Protein AF-A0A543FZP1-F1 (afdb_monomer)

Sequence (71 aa):
MNSMTTLTVKPKNKKELAAIKKILVGFNVDFDTNDDIEKPYNQDFVDKILQSKEEFKQGKFKTIESADLWK

Organism: NCBI:txid55197

Radius of gyration: 21.91 Å; Cα contacts (8 Å, |Δi|>4): 13; chains: 1; bounding box: 46×36×51 Å

Nearest PDB structures (foldseek):
  2h29-assembly1_B  TM=3.540E-01  e=3.787E+00  Staphylococcus aureus

Mean predicted aligned error: 11.94 Å

Secondary structure (DSSP, 8-state):
-----------SSHHHHHHHHHHHHHTT-----HHHHS--S-HHHHHHHHHHHHHHHTT------GGGTT-

pLDDT: mean 84.93, std 13.07, range [40.41, 97.25]

InterPro domains:
  IPR020271 Uncharacterised protein family, MJ1172 [PF10884] (4-71)

Solvent-accessible surface area (backbone atoms only — not comparable to full-atom values): 4783 Å² total; per-residue (Å²): 134,90,79,88,76,90,83,88,84,84,64,92,46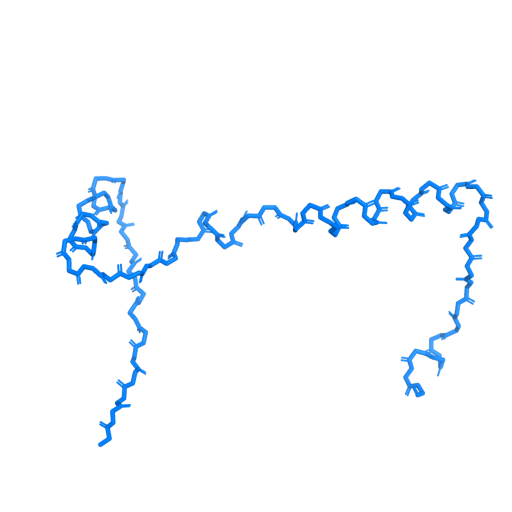,71,68,54,44,54,52,51,52,53,52,36,55,74,69,73,49,89,80,85,49,69,74,69,69,64,51,70,75,56,63,71,59,50,52,51,52,54,50,49,54,51,31,48,76,70,64,65,67,82,91,76,58,79,79,68,74,79,113

Foldseek 3Di:
DPDDDDDDDDDPDPVRVVVVVVVCVVVVHDDDDVVNVPPPDDVVVVVVVVVVVVCVVVVNDDDDDPVVVPD

Structure (mmCIF, N/CA/C/O backbone):
data_AF-A0A543FZP1-F1
#
_entry.id   AF-A0A543FZP1-F1
#
loop_
_atom_site.group_PDB
_atom_site.id
_atom_site.type_symbol
_atom_site.label_atom_id
_atom_site.label_alt_id
_atom_site.label_comp_id
_atom_site.label_asym_id
_atom_site.label_entity_id
_atom_site.label_seq_id
_atom_site.pdbx_PDB_ins_code
_atom_site.Cartn_x
_atom_site.Cartn_y
_atom_site.Cartn_z
_atom_site.occupancy
_atom_site.B_iso_or_equiv
_atom_site.auth_seq_id
_atom_site.auth_comp_id
_atom_site.auth_asym_id
_atom_site.auth_atom_id
_atom_site.pdbx_PDB_model_num
ATOM 1 N N . MET A 1 1 ? 21.798 -26.099 -1.125 1.00 40.41 1 MET A N 1
ATOM 2 C CA . MET A 1 1 ? 21.167 -24.891 -0.554 1.00 40.41 1 MET A CA 1
ATOM 3 C C . MET A 1 1 ? 20.571 -24.117 -1.716 1.00 40.41 1 MET A C 1
ATOM 5 O O . MET A 1 1 ? 21.337 -23.632 -2.536 1.00 40.41 1 MET A O 1
ATOM 9 N N . ASN A 1 2 ? 19.245 -24.068 -1.844 1.00 50.00 2 ASN A N 1
ATOM 10 C CA . ASN A 1 2 ? 18.595 -23.228 -2.853 1.00 50.00 2 ASN A CA 1
ATOM 11 C C . ASN A 1 2 ? 18.323 -21.868 -2.204 1.00 50.00 2 ASN A C 1
ATOM 13 O O . ASN A 1 2 ? 17.334 -21.707 -1.495 1.00 50.00 2 ASN A O 1
ATOM 17 N N . SER A 1 3 ? 19.246 -20.925 -2.368 1.00 54.62 3 SER A N 1
ATOM 18 C CA . SER A 1 3 ? 19.143 -19.597 -1.760 1.00 54.62 3 SER A CA 1
ATOM 19 C C . SER A 1 3 ? 18.362 -18.662 -2.685 1.00 54.62 3 SER A C 1
ATOM 21 O O . SER A 1 3 ? 18.921 -18.125 -3.640 1.00 54.62 3 SER A O 1
ATOM 23 N N . MET A 1 4 ? 17.071 -18.466 -2.411 1.00 78.31 4 MET A N 1
ATOM 24 C CA . MET A 1 4 ? 16.280 -17.413 -3.057 1.00 78.31 4 MET A CA 1
ATOM 25 C C . MET A 1 4 ? 16.800 -16.051 -2.587 1.00 78.31 4 MET A C 1
ATOM 27 O O . MET A 1 4 ? 16.821 -15.775 -1.390 1.00 78.31 4 MET A O 1
ATOM 31 N N . THR A 1 5 ? 17.259 -15.221 -3.523 1.00 78.50 5 THR A N 1
ATOM 32 C CA . THR A 1 5 ? 17.830 -13.894 -3.247 1.00 78.50 5 THR A CA 1
ATOM 33 C C . THR A 1 5 ? 17.040 -12.841 -4.013 1.00 78.50 5 THR A C 1
ATOM 35 O O . THR A 1 5 ? 16.768 -13.019 -5.198 1.00 78.50 5 THR A O 1
ATOM 38 N N . THR A 1 6 ? 16.689 -11.738 -3.353 1.00 83.25 6 THR A N 1
ATOM 39 C CA . THR A 1 6 ? 15.975 -10.616 -3.977 1.00 83.25 6 THR A CA 1
ATOM 40 C C . THR A 1 6 ? 16.952 -9.664 -4.665 1.00 83.25 6 THR A C 1
ATOM 42 O O . THR A 1 6 ? 17.955 -9.263 -4.076 1.00 83.25 6 THR A O 1
ATOM 45 N N . LEU A 1 7 ? 16.636 -9.257 -5.898 1.00 83.44 7 LEU A N 1
ATOM 46 C CA . LEU A 1 7 ? 17.374 -8.242 -6.651 1.00 83.44 7 LEU A CA 1
ATOM 47 C C . LEU A 1 7 ? 16.561 -6.941 -6.719 1.00 83.44 7 LEU A C 1
ATOM 49 O O . LEU A 1 7 ? 15.501 -6.902 -7.336 1.00 83.44 7 LEU A O 1
ATOM 53 N N . THR A 1 8 ? 17.074 -5.853 -6.139 1.00 85.88 8 THR A N 1
ATOM 54 C CA . THR A 1 8 ? 16.469 -4.514 -6.263 1.00 85.88 8 THR A CA 1
ATOM 55 C C . THR A 1 8 ? 17.190 -3.701 -7.334 1.00 85.88 8 THR A C 1
ATOM 57 O O . THR A 1 8 ? 18.385 -3.432 -7.214 1.00 85.88 8 THR A O 1
ATOM 60 N N . VAL A 1 9 ? 16.464 -3.252 -8.361 1.00 85.75 9 VAL A N 1
ATOM 61 C CA . VAL A 1 9 ? 17.022 -2.449 -9.462 1.00 85.75 9 VAL A CA 1
ATOM 62 C C . VAL A 1 9 ? 16.541 -1.000 -9.362 1.00 85.75 9 VAL A C 1
ATOM 64 O O . VAL A 1 9 ? 15.348 -0.748 -9.227 1.00 85.75 9 VAL A O 1
ATOM 67 N N . LYS A 1 10 ? 17.468 -0.034 -9.437 1.00 87.94 10 LYS A N 1
ATOM 68 C CA . LYS A 1 10 ? 17.18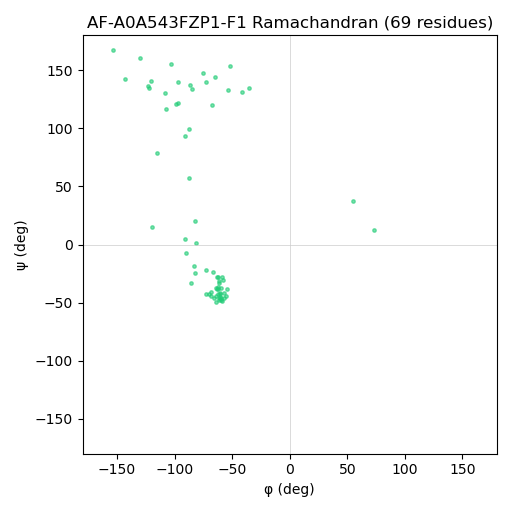8 1.414 -9.344 1.00 87.94 10 LYS A CA 1
ATOM 69 C C . LYS A 1 10 ? 17.530 2.128 -10.666 1.00 87.94 10 LYS A C 1
ATOM 71 O O . LYS A 1 10 ? 18.609 2.716 -10.765 1.00 87.94 10 LYS A O 1
ATOM 76 N N . PRO A 1 11 ? 16.673 2.044 -11.702 1.00 88.31 11 PRO A N 1
ATOM 77 C CA . PRO A 1 11 ? 16.919 2.710 -12.981 1.00 88.31 11 PRO A CA 1
ATOM 78 C C . PRO A 1 11 ? 16.920 4.235 -12.826 1.00 88.31 11 PRO A C 1
ATOM 80 O O . PRO A 1 11 ? 16.136 4.790 -12.057 1.00 88.31 11 PRO A O 1
ATOM 83 N N . LYS A 1 12 ? 17.779 4.927 -13.580 1.00 89.69 12 LYS A N 1
ATOM 84 C CA . LYS A 1 12 ? 17.951 6.389 -13.493 1.00 89.69 12 LYS A CA 1
ATOM 85 C C . LYS A 1 12 ? 16.919 7.161 -14.313 1.00 89.69 12 LYS A C 1
ATOM 87 O O . LYS A 1 12 ? 16.746 8.360 -14.118 1.00 89.69 12 LYS A O 1
ATOM 92 N N . ASN A 1 13 ? 16.270 6.503 -15.273 1.00 89.69 13 ASN A N 1
ATOM 93 C CA . ASN A 1 13 ? 15.292 7.115 -16.168 1.00 89.69 13 ASN A CA 1
ATOM 94 C C . ASN A 1 13 ? 14.265 6.091 -16.690 1.00 89.69 13 ASN A C 1
ATOM 96 O O . ASN A 1 13 ? 14.448 4.876 -16.595 1.00 89.69 13 ASN A O 1
ATOM 100 N N . LYS A 1 14 ? 13.180 6.595 -17.295 1.00 87.81 14 LYS A N 1
ATOM 101 C CA . LYS A 1 14 ? 12.074 5.771 -17.820 1.00 87.81 14 LYS A CA 1
ATOM 102 C C . LYS A 1 14 ? 12.508 4.803 -18.928 1.00 87.81 14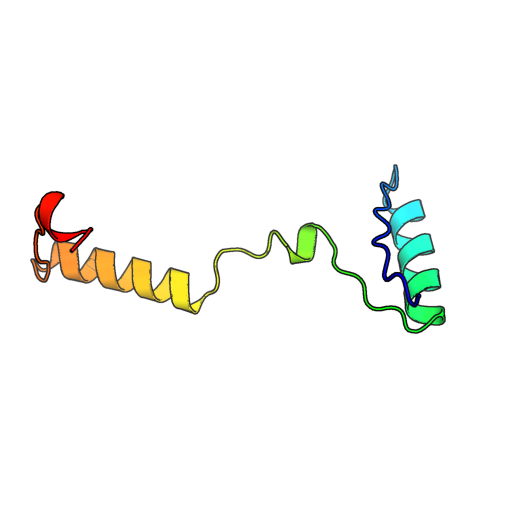 LYS A C 1
ATOM 104 O O . LYS A 1 14 ? 11.934 3.724 -19.050 1.00 87.81 14 LYS A O 1
ATOM 109 N N . LYS A 1 15 ? 13.516 5.169 -19.729 1.00 92.00 15 LYS A N 1
ATOM 110 C CA . LYS A 1 15 ? 14.023 4.334 -20.829 1.00 92.00 15 LYS A CA 1
ATOM 111 C C . LYS A 1 15 ? 14.759 3.104 -20.296 1.00 92.00 15 LYS A C 1
ATOM 113 O O . LYS A 1 15 ? 14.523 2.004 -20.788 1.00 92.00 15 LYS A O 1
ATOM 118 N N . GLU A 1 16 ? 15.588 3.279 -19.268 1.00 92.19 16 GLU A N 1
ATOM 119 C CA . GLU A 1 16 ? 16.255 2.181 -18.560 1.00 92.19 16 GLU A CA 1
ATOM 120 C C . GLU A 1 16 ? 15.237 1.237 -17.914 1.00 92.19 16 GLU A C 1
ATOM 122 O O . GLU A 1 16 ? 15.305 0.031 -18.139 1.00 92.19 16 GLU A O 1
ATOM 127 N N . LEU A 1 17 ? 14.245 1.778 -17.195 1.00 91.50 17 LEU A N 1
ATOM 128 C CA . LEU A 1 17 ? 13.183 0.970 -16.587 1.00 91.50 17 LEU A CA 1
ATOM 129 C C . LEU A 1 17 ? 12.437 0.132 -17.637 1.00 91.50 17 LEU A C 1
ATOM 131 O O . LEU A 1 17 ? 12.237 -1.064 -17.443 1.00 91.50 17 LEU A O 1
ATOM 135 N N . ALA A 1 18 ? 12.055 0.734 -18.767 1.00 91.06 18 ALA A N 1
ATOM 136 C CA . ALA A 1 18 ? 11.347 0.033 -19.837 1.00 91.06 18 ALA A CA 1
ATOM 137 C C . ALA A 1 18 ? 12.187 -1.085 -20.476 1.00 91.06 18 ALA A C 1
ATOM 139 O O . ALA A 1 18 ? 11.649 -2.140 -20.812 1.00 91.06 18 ALA A O 1
ATOM 140 N N . ALA A 1 19 ? 13.497 -0.874 -20.635 1.00 94.31 19 ALA A N 1
ATOM 141 C CA . ALA A 1 19 ? 14.402 -1.902 -21.138 1.00 94.31 19 ALA A CA 1
ATOM 142 C C . ALA A 1 19 ? 14.512 -3.080 -20.157 1.00 94.31 19 ALA A C 1
ATOM 144 O O . ALA A 1 19 ? 14.363 -4.228 -20.570 1.00 94.31 19 ALA A O 1
ATOM 145 N N . ILE A 1 20 ? 14.682 -2.800 -18.861 1.00 93.00 20 ILE A N 1
ATOM 146 C CA . ILE A 1 20 ? 14.767 -3.828 -17.813 1.00 93.00 20 ILE A CA 1
ATOM 147 C C . ILE A 1 20 ? 13.468 -4.641 -17.737 1.00 93.00 20 ILE A C 1
ATOM 149 O O . ILE A 1 20 ? 13.526 -5.867 -17.746 1.00 93.00 20 ILE A O 1
ATOM 153 N N . LYS A 1 21 ? 12.294 -3.989 -17.754 1.00 90.38 21 LYS A N 1
ATOM 154 C CA . LYS A 1 21 ? 10.994 -4.686 -17.743 1.00 90.38 21 LYS A CA 1
ATOM 155 C C . LYS A 1 21 ? 10.867 -5.687 -18.896 1.00 90.38 21 LYS A C 1
ATOM 157 O O . LYS A 1 21 ? 10.447 -6.815 -18.676 1.00 90.38 21 LYS A O 1
ATOM 162 N N . LYS A 1 22 ? 11.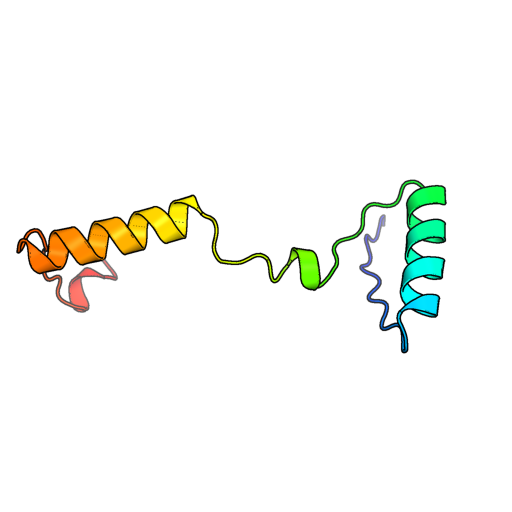271 -5.310 -20.116 1.00 93.50 22 LYS A N 1
ATOM 163 C CA . LYS A 1 22 ? 11.229 -6.214 -21.282 1.00 93.50 22 LYS A CA 1
ATOM 164 C C . LYS A 1 22 ? 12.128 -7.434 -21.112 1.00 93.50 22 LYS A C 1
ATOM 166 O O . LYS A 1 22 ? 11.743 -8.524 -21.520 1.00 93.50 22 LYS A O 1
ATOM 171 N N . ILE A 1 23 ? 13.303 -7.244 -20.516 1.00 94.00 23 ILE A N 1
ATOM 172 C CA . ILE A 1 23 ? 14.232 -8.335 -20.222 1.00 94.00 23 ILE A CA 1
ATOM 173 C C . ILE A 1 23 ? 13.590 -9.301 -19.218 1.00 94.00 23 ILE A C 1
ATOM 175 O O . ILE A 1 23 ? 13.530 -10.494 -19.491 1.00 94.00 23 ILE A O 1
ATOM 179 N N . LEU A 1 24 ? 13.046 -8.791 -18.108 1.00 92.62 24 LEU A N 1
ATOM 180 C CA . LEU A 1 24 ? 12.412 -9.614 -17.069 1.00 92.62 24 LEU A CA 1
ATOM 181 C C . LEU A 1 24 ? 11.209 -10.407 -17.599 1.00 92.62 24 LEU A C 1
ATOM 183 O O . LEU A 1 24 ? 11.134 -11.614 -17.380 1.00 92.62 24 LEU A O 1
ATOM 187 N N . VAL A 1 25 ? 10.332 -9.764 -18.381 1.00 90.38 25 VAL A N 1
ATOM 188 C CA . VAL A 1 25 ? 9.207 -10.445 -19.051 1.00 90.38 25 VAL A CA 1
ATOM 189 C C . VAL A 1 25 ? 9.707 -11.526 -20.010 1.00 90.38 25 VAL A C 1
ATOM 191 O O . VAL A 1 25 ? 9.161 -12.623 -20.030 1.00 90.38 25 VAL A O 1
ATOM 194 N N . GLY A 1 26 ? 10.765 -11.254 -20.782 1.00 94.12 26 GLY A N 1
ATOM 195 C CA . GLY A 1 26 ? 11.356 -12.234 -21.698 1.00 94.12 26 GLY A CA 1
ATOM 196 C C . GLY A 1 26 ? 11.914 -13.476 -20.996 1.00 94.12 26 GLY A C 1
ATOM 197 O O . GLY A 1 26 ? 11.916 -14.556 -21.580 1.00 94.12 26 GLY A O 1
ATOM 198 N N . PHE A 1 27 ? 12.338 -13.339 -19.738 1.00 93.06 27 PHE A N 1
ATOM 199 C CA . PHE A 1 27 ? 12.767 -14.449 -18.885 1.00 93.06 27 PHE A CA 1
ATOM 200 C C . PHE A 1 27 ? 11.636 -15.057 -18.047 1.00 93.06 27 PHE A C 1
ATOM 202 O O . PHE A 1 27 ? 11.898 -15.947 -17.241 1.00 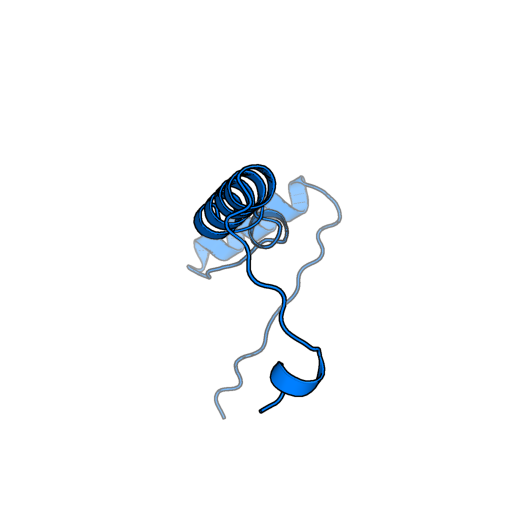93.06 27 PHE A O 1
ATOM 209 N N . ASN A 1 28 ? 10.394 -14.602 -18.240 1.00 89.38 28 ASN A N 1
ATOM 210 C CA . ASN A 1 28 ? 9.226 -15.044 -17.486 1.00 89.38 28 ASN A CA 1
ATOM 211 C C . ASN A 1 28 ? 9.413 -14.884 -15.963 1.00 89.38 28 ASN A C 1
ATOM 213 O O . ASN A 1 28 ? 9.021 -15.748 -15.178 1.00 89.38 28 ASN A O 1
ATOM 217 N N . VAL A 1 29 ? 10.075 -13.789 -15.572 1.00 88.25 29 VAL A N 1
ATOM 218 C CA . VAL A 1 29 ? 10.316 -13.400 -14.181 1.00 88.25 29 VAL A CA 1
ATOM 219 C C . VAL A 1 29 ? 9.260 -12.385 -13.771 1.00 88.25 29 VAL A C 1
ATOM 221 O O . VAL A 1 29 ? 9.172 -11.308 -14.366 1.00 88.25 29 VAL A O 1
ATOM 224 N N . ASP A 1 30 ? 8.507 -12.710 -12.726 1.00 85.12 30 ASP A N 1
ATOM 225 C CA . ASP A 1 30 ? 7.571 -11.783 -12.101 1.00 85.12 30 ASP A CA 1
ATOM 226 C C . ASP A 1 30 ? 8.328 -10.718 -11.296 1.00 85.12 30 ASP A C 1
ATOM 228 O O . ASP A 1 30 ? 9.332 -11.000 -10.634 1.00 85.12 30 ASP A O 1
ATOM 232 N N . PHE A 1 31 ? 7.863 -9.473 -11.373 1.00 85.88 31 PHE A N 1
ATOM 233 C CA . PHE A 1 31 ? 8.446 -8.351 -10.647 1.00 85.88 31 PHE A CA 1
ATOM 234 C C . PHE A 1 31 ? 7.359 -7.392 -10.172 1.00 85.88 31 PHE A C 1
ATOM 236 O O . PHE A 1 31 ? 6.422 -7.084 -10.907 1.00 85.88 31 PHE A O 1
ATOM 243 N N . ASP A 1 32 ? 7.554 -6.857 -8.973 1.00 80.75 32 ASP A N 1
ATOM 244 C CA . ASP A 1 32 ? 6.747 -5.775 -8.425 1.00 80.75 32 ASP A CA 1
ATOM 245 C C . ASP A 1 32 ? 7.452 -4.441 -8.667 1.00 80.75 32 ASP A C 1
ATOM 247 O O . ASP A 1 32 ? 8.678 -4.326 -8.543 1.00 80.75 32 ASP A O 1
ATOM 251 N N . THR A 1 33 ? 6.694 -3.405 -9.015 1.00 77.06 33 THR A N 1
ATOM 252 C CA . THR A 1 33 ? 7.217 -2.037 -9.025 1.00 77.06 33 THR A CA 1
ATOM 253 C C . THR A 1 33 ? 6.732 -1.272 -7.808 1.00 77.06 33 THR A C 1
ATOM 255 O O . THR A 1 33 ? 5.693 -1.591 -7.243 1.00 77.06 33 THR A O 1
ATOM 258 N N . ASN A 1 34 ? 7.463 -0.235 -7.393 1.00 67.12 34 ASN A N 1
ATOM 259 C CA . ASN A 1 34 ? 6.974 0.620 -6.310 1.00 67.12 34 ASN A CA 1
ATOM 260 C C . ASN A 1 34 ? 5.615 1.241 -6.655 1.00 67.12 34 ASN A C 1
ATOM 262 O O . ASN A 1 34 ? 4.811 1.380 -5.753 1.00 67.12 34 ASN A O 1
ATOM 266 N N . ASP A 1 35 ? 5.307 1.499 -7.931 1.00 63.09 35 ASP A N 1
ATOM 267 C CA . ASP A 1 35 ? 3.967 1.934 -8.354 1.00 63.09 35 ASP A CA 1
ATOM 268 C C . ASP A 1 35 ? 2.883 0.863 -8.071 1.00 63.09 35 ASP A C 1
ATOM 270 O O . ASP A 1 35 ? 1.722 1.191 -7.838 1.00 63.09 35 ASP A O 1
ATOM 274 N N . ASP A 1 36 ? 3.251 -0.425 -8.059 1.00 55.53 36 ASP A N 1
ATOM 275 C CA . ASP A 1 36 ? 2.365 -1.540 -7.697 1.00 55.53 36 ASP A CA 1
ATOM 276 C C . ASP A 1 36 ? 2.248 -1.743 -6.176 1.00 55.53 36 ASP A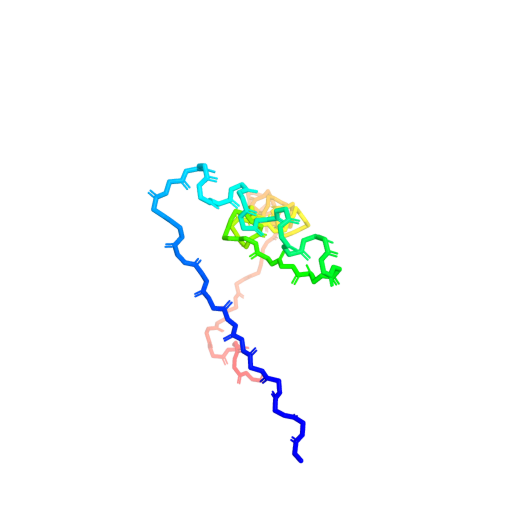 C 1
ATOM 278 O O . ASP A 1 36 ? 1.239 -2.276 -5.708 1.00 55.53 36 ASP A O 1
ATOM 282 N N . ILE A 1 37 ? 3.260 -1.309 -5.417 1.00 55.66 37 ILE A N 1
ATOM 283 C CA . ILE A 1 37 ? 3.318 -1.347 -3.945 1.00 55.66 37 ILE A CA 1
ATOM 284 C C . ILE A 1 37 ? 2.642 -0.100 -3.344 1.00 55.66 37 ILE A C 1
ATOM 286 O O . ILE A 1 37 ? 1.991 -0.187 -2.307 1.00 55.66 37 ILE A O 1
ATOM 290 N N . GLU A 1 38 ? 2.729 1.040 -4.030 1.00 55.31 38 GLU A N 1
ATOM 291 C CA . GLU A 1 38 ? 2.040 2.306 -3.750 1.00 55.31 38 GLU A CA 1
ATOM 292 C C . GLU A 1 38 ? 0.607 2.324 -4.299 1.00 55.31 38 GLU A C 1
ATOM 294 O O . GLU A 1 38 ? 0.005 3.390 -4.468 1.00 55.31 38 GLU A O 1
ATOM 299 N N . LYS A 1 39 ? 0.014 1.152 -4.566 1.00 56.91 39 LYS A N 1
ATOM 300 C CA . LYS A 1 39 ? -1.430 1.092 -4.787 1.00 56.91 39 LYS A CA 1
ATOM 301 C C . LYS A 1 39 ? -2.112 1.759 -3.585 1.00 56.91 39 LYS A C 1
ATOM 303 O O . LYS A 1 39 ? -1.735 1.477 -2.442 1.00 56.91 39 LYS A O 1
ATOM 308 N N . PRO A 1 40 ? -3.091 2.654 -3.817 1.00 67.25 40 PRO A N 1
ATOM 309 C CA . PRO A 1 40 ? -3.866 3.232 -2.729 1.00 67.25 40 PRO A CA 1
ATOM 310 C C . PRO A 1 40 ? -4.410 2.105 -1.850 1.00 67.25 40 PRO A C 1
ATOM 312 O O . PRO A 1 40 ? -4.573 0.977 -2.325 1.00 67.25 40 PRO A O 1
ATOM 315 N N . TYR A 1 41 ? -4.655 2.413 -0.570 1.00 74.38 41 TYR A N 1
ATOM 316 C CA . TYR A 1 41 ? -5.260 1.479 0.380 1.00 74.38 41 TYR A CA 1
ATOM 317 C C . TYR A 1 41 ? -6.298 0.591 -0.314 1.00 74.38 41 TYR A C 1
ATOM 319 O O . TYR A 1 41 ? -7.106 1.107 -1.087 1.00 74.38 41 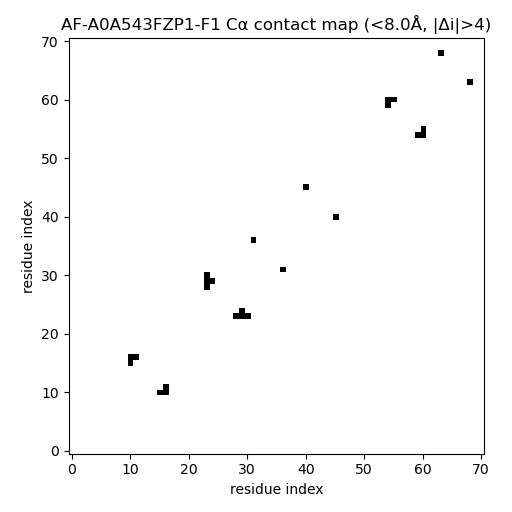TYR A O 1
ATOM 327 N N . ASN A 1 42 ? -6.265 -0.719 -0.035 1.00 81.69 42 ASN A N 1
ATOM 328 C CA . ASN A 1 42 ? -7.233 -1.676 -0.575 1.00 81.69 42 ASN A CA 1
ATOM 329 C C . ASN A 1 42 ? -8.646 -1.061 -0.540 1.00 81.69 42 ASN A C 1
ATOM 331 O O . ASN A 1 42 ? -9.045 -0.517 0.491 1.00 81.69 42 ASN A O 1
ATOM 335 N N . GLN A 1 43 ? -9.379 -1.125 -1.654 1.00 84.44 43 GLN A N 1
ATOM 336 C CA . GLN A 1 43 ? -10.692 -0.492 -1.773 1.00 84.44 43 GLN A CA 1
ATOM 337 C C . GLN A 1 43 ? -11.653 -0.940 -0.662 1.00 84.44 43 GLN A C 1
ATOM 339 O O . GLN A 1 43 ? -12.320 -0.097 -0.072 1.00 84.44 43 GLN A O 1
ATOM 344 N N . ASP A 1 44 ? -11.619 -2.213 -0.265 1.00 87.94 44 ASP A N 1
ATOM 345 C CA . ASP A 1 44 ? -12.424 -2.740 0.843 1.00 87.94 44 ASP A CA 1
ATOM 346 C C . ASP A 1 44 ? -12.071 -2.066 2.179 1.00 87.94 44 ASP A C 1
ATOM 348 O O . ASP A 1 44 ? -12.930 -1.811 3.026 1.00 87.94 44 ASP A O 1
ATOM 352 N N . PHE A 1 45 ? -10.788 -1.749 2.384 1.00 89.12 45 PHE A N 1
ATOM 353 C CA . PHE A 1 45 ? -10.339 -0.994 3.552 1.00 89.12 45 PHE A CA 1
ATOM 354 C C . PHE A 1 45 ? -10.839 0.452 3.493 1.00 89.12 45 PHE A C 1
ATOM 356 O O . PHE A 1 45 ? -11.334 0.964 4.497 1.00 89.12 45 PHE A O 1
ATOM 363 N N . VAL A 1 46 ? -10.750 1.105 2.330 1.00 89.69 46 VAL A N 1
ATOM 364 C CA . VAL A 1 46 ? -11.258 2.473 2.133 1.00 89.69 46 VAL A CA 1
ATOM 365 C C . VAL A 1 46 ? -12.759 2.533 2.414 1.00 89.69 46 VAL A C 1
ATOM 367 O O . VAL A 1 46 ? -13.198 3.378 3.198 1.00 89.69 46 VAL A O 1
ATOM 370 N N . ASP A 1 47 ? -13.528 1.602 1.854 1.00 94.69 47 ASP A N 1
ATOM 371 C CA . ASP A 1 47 ? -14.980 1.530 2.004 1.00 94.69 47 ASP A CA 1
ATOM 372 C C . ASP A 1 47 ? -15.375 1.317 3.470 1.00 94.69 47 ASP A C 1
ATOM 374 O O . ASP A 1 47 ? -16.239 2.025 3.995 1.00 94.69 47 ASP A O 1
ATOM 378 N N . LYS A 1 48 ? -14.661 0.436 4.184 1.00 95.06 48 LYS A N 1
ATOM 379 C CA . LYS A 1 48 ? -14.860 0.217 5.624 1.00 95.06 48 LYS A CA 1
ATOM 380 C C . LYS A 1 48 ? -14.610 1.480 6.451 1.00 95.06 48 LYS A C 1
ATOM 382 O O . LYS A 1 48 ? -15.362 1.770 7.382 1.00 95.06 48 LYS A O 1
ATOM 387 N N . ILE A 1 49 ? -13.567 2.250 6.134 1.00 94.50 49 ILE A N 1
ATOM 388 C CA . ILE A 1 49 ? -13.269 3.506 6.838 1.00 94.50 49 ILE A CA 1
ATOM 389 C C . ILE A 1 49 ? -14.333 4.570 6.544 1.00 94.50 49 ILE A C 1
ATOM 391 O O . ILE A 1 49 ? -14.738 5.298 7.453 1.00 94.50 49 ILE A O 1
ATOM 395 N N . LEU A 1 50 ? -14.803 4.672 5.299 1.00 95.50 50 LEU A N 1
ATOM 396 C CA . LEU A 1 50 ? -15.871 5.603 4.930 1.00 95.50 50 LEU A CA 1
ATOM 397 C C . LEU A 1 50 ? -17.188 5.259 5.633 1.00 95.50 50 LEU A C 1
ATOM 399 O O . LEU A 1 50 ? -17.817 6.155 6.197 1.00 95.50 50 LEU A O 1
ATOM 403 N N . GLN A 1 51 ? -17.553 3.976 5.679 1.00 96.38 51 GLN A N 1
ATOM 404 C CA . GLN A 1 51 ? -18.704 3.499 6.444 1.00 96.38 51 GLN A CA 1
ATOM 405 C C . GLN A 1 51 ? -18.561 3.845 7.932 1.00 96.38 51 GLN A C 1
ATOM 407 O O . GLN A 1 51 ? -19.469 4.432 8.516 1.00 96.38 51 GLN A O 1
ATOM 412 N N . SER A 1 52 ? -17.403 3.558 8.532 1.00 95.25 52 SER A N 1
ATOM 413 C CA . SER A 1 52 ? -17.152 3.843 9.949 1.00 95.25 52 SER A CA 1
ATOM 414 C C . SER A 1 52 ? -17.281 5.337 10.282 1.00 95.25 52 SER A C 1
ATOM 416 O O . SER A 1 52 ? -17.825 5.699 11.325 1.00 95.25 52 SER A O 1
ATOM 418 N N . LYS A 1 53 ? -16.845 6.232 9.382 1.00 95.88 53 LYS A N 1
ATOM 419 C CA . LYS A 1 53 ? -17.028 7.687 9.543 1.00 95.88 53 LYS A CA 1
ATOM 420 C C . LYS A 1 53 ? -18.499 8.093 9.558 1.00 95.88 53 LYS A C 1
ATOM 422 O O . LYS A 1 53 ? -18.866 9.010 10.291 1.00 95.88 53 LYS A O 1
ATOM 427 N N . GLU A 1 54 ? -19.325 7.452 8.742 1.00 97.25 54 GLU A N 1
ATOM 428 C CA . GLU A 1 54 ? -20.760 7.721 8.700 1.00 97.25 54 GLU A CA 1
ATOM 429 C C . GLU A 1 54 ? -21.466 7.174 9.947 1.00 97.25 54 GLU A C 1
ATOM 431 O O . GLU A 1 54 ? -22.243 7.881 10.584 1.00 97.25 54 GLU A O 1
ATOM 436 N N . GLU A 1 55 ? -21.113 5.964 10.378 1.00 97.25 55 GLU A N 1
ATOM 437 C CA . GLU A 1 55 ? -21.584 5.380 11.637 1.00 97.25 55 GLU A CA 1
ATOM 438 C C . GLU A 1 55 ? -21.235 6.265 12.840 1.00 97.25 55 GLU A C 1
ATOM 440 O O . GLU A 1 55 ? -22.090 6.505 13.692 1.00 97.25 55 GLU A O 1
ATOM 445 N N . PHE A 1 56 ? -20.028 6.837 12.874 1.00 95.75 56 PHE A N 1
ATOM 446 C CA . PHE A 1 56 ? -19.625 7.784 13.911 1.00 95.75 56 PHE A CA 1
ATOM 447 C C . PHE A 1 56 ? -20.521 9.032 13.946 1.00 95.75 56 PHE A C 1
ATOM 449 O O . PHE A 1 56 ? -21.004 9.406 15.015 1.00 95.75 56 PHE A O 1
ATOM 456 N N . LYS A 1 57 ? -20.813 9.643 12.786 1.00 95.62 57 LYS A N 1
ATOM 457 C CA . LYS A 1 57 ? -21.743 10.788 12.696 1.00 95.62 57 LYS A CA 1
ATOM 458 C C . LYS A 1 57 ? -23.155 10.430 13.159 1.00 95.62 57 LYS A C 1
ATOM 460 O O . LYS A 1 57 ? -23.838 11.270 13.733 1.00 95.62 57 LYS A O 1
ATOM 465 N N . GLN A 1 58 ? -23.578 9.190 12.923 1.00 96.75 58 GLN A N 1
ATOM 466 C CA . GLN A 1 58 ? -24.873 8.658 13.351 1.00 96.75 58 GLN A CA 1
ATOM 467 C C . GLN A 1 58 ? -24.890 8.203 14.823 1.00 96.75 58 GLN A C 1
ATOM 469 O O . GLN A 1 58 ? -25.906 7.684 15.282 1.00 96.75 58 GLN A O 1
ATOM 474 N N . GLY A 1 59 ? -23.786 8.354 15.565 1.00 95.44 59 GLY A N 1
ATOM 475 C CA . GLY A 1 59 ? -23.676 7.908 16.958 1.00 95.44 59 GLY A CA 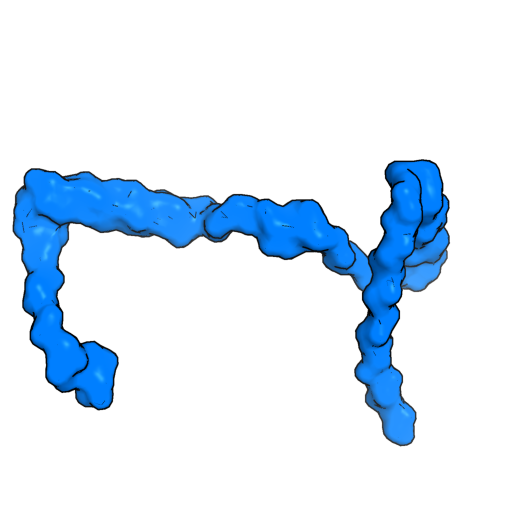1
ATOM 476 C C . GLY A 1 59 ? -23.561 6.388 17.130 1.00 95.44 59 GLY A C 1
ATOM 477 O O . GLY A 1 59 ? -23.674 5.883 18.242 1.00 95.44 59 GLY A O 1
ATOM 478 N N . LYS A 1 60 ? -23.321 5.640 16.048 1.00 96.00 60 LYS A N 1
ATOM 479 C CA . LYS A 1 60 ? -23.165 4.178 16.032 1.00 96.00 60 LYS A CA 1
ATOM 480 C C . LYS A 1 60 ? -21.711 3.778 16.288 1.00 96.00 60 LYS A C 1
ATOM 482 O O . LYS A 1 60 ? -21.085 3.108 15.474 1.00 96.00 60 LYS A O 1
ATOM 487 N N . PHE A 1 61 ? -21.155 4.201 17.417 1.00 93.81 61 PHE A N 1
ATOM 488 C CA . PHE A 1 61 ? -19.799 3.836 17.820 1.00 93.81 61 PHE A CA 1
ATOM 489 C C . PHE A 1 61 ? -19.775 3.326 19.260 1.00 93.81 61 PHE A C 1
ATOM 491 O O . PHE A 1 61 ? -20.686 3.576 20.046 1.00 93.81 61 PHE A O 1
ATOM 498 N N . LYS A 1 62 ? -18.709 2.605 19.607 1.00 91.00 62 LYS A N 1
ATOM 499 C CA . LYS A 1 62 ? -18.401 2.237 20.989 1.00 91.00 62 LYS A CA 1
ATOM 500 C C . LYS A 1 62 ? -17.011 2.741 21.339 1.00 91.00 62 LYS A C 1
ATOM 502 O O . LYS A 1 62 ? -16.086 2.601 20.540 1.00 91.00 62 LYS A O 1
ATOM 507 N N . THR A 1 63 ? -16.874 3.307 22.527 1.00 91.56 63 THR A N 1
ATOM 508 C CA . THR A 1 63 ? -15.569 3.644 23.095 1.00 91.56 63 THR A CA 1
ATOM 509 C C . THR A 1 63 ? -15.044 2.422 23.831 1.00 91.56 63 THR A C 1
ATOM 511 O O . THR A 1 63 ? -15.798 1.740 24.522 1.00 91.56 63 THR A O 1
ATOM 514 N N . ILE A 1 64 ? -13.761 2.1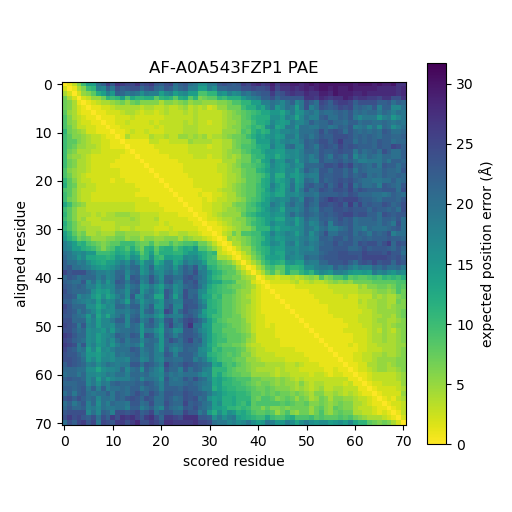35 23.662 1.00 90.38 64 ILE A N 1
ATOM 515 C CA . ILE A 1 64 ? -13.052 1.089 24.396 1.00 90.38 64 ILE A CA 1
ATOM 516 C C . ILE A 1 64 ? -11.906 1.745 25.149 1.00 90.38 64 ILE A C 1
ATOM 518 O O . ILE A 1 64 ? -11.271 2.666 24.630 1.00 90.38 64 ILE A O 1
ATOM 522 N N . GLU A 1 65 ? -11.660 1.305 26.376 1.00 92.31 65 GLU A N 1
ATOM 523 C CA . GLU A 1 65 ? -10.513 1.785 27.134 1.00 92.31 65 GLU A CA 1
ATOM 524 C C . GLU A 1 65 ? -9.232 1.143 26.602 1.00 92.31 65 GLU A C 1
ATOM 526 O O . GLU A 1 65 ? -9.222 -0.011 26.171 1.00 92.31 65 GLU A O 1
ATOM 531 N N . SER A 1 66 ? -8.115 1.868 26.666 1.00 90.75 66 SER A N 1
ATOM 532 C CA . SER A 1 66 ? -6.824 1.358 26.189 1.00 90.75 66 SER A CA 1
ATOM 533 C C . SER A 1 66 ? -6.391 0.073 26.903 1.00 90.75 66 SER A C 1
ATOM 535 O O . SER A 1 66 ? -5.677 -0.739 26.323 1.00 90.75 66 SER A O 1
ATOM 537 N N . ALA A 1 67 ? -6.835 -0.125 28.149 1.00 89.50 67 ALA A N 1
ATOM 538 C CA . ALA A 1 67 ? -6.585 -1.340 28.919 1.00 89.50 67 ALA A CA 1
ATOM 539 C C . ALA A 1 67 ? -7.285 -2.585 28.338 1.00 89.50 67 ALA A C 1
ATOM 541 O O . ALA A 1 67 ? -6.822 -3.699 28.568 1.00 89.50 67 ALA A O 1
ATOM 542 N N . ASP A 1 68 ? -8.364 -2.412 27.569 1.00 89.88 68 ASP A N 1
ATOM 543 C CA . ASP A 1 68 ? -9.105 -3.507 26.932 1.00 89.88 68 ASP A CA 1
ATOM 544 C C . ASP A 1 68 ? -8.583 -3.851 25.526 1.00 89.88 68 ASP A C 1
ATOM 546 O O . ASP A 1 68 ? -9.008 -4.846 24.944 1.00 89.88 68 ASP A O 1
ATOM 550 N N . LEU A 1 69 ? -7.645 -3.068 24.975 1.00 87.62 69 LEU A N 1
ATOM 551 C CA . LEU A 1 69 ? -7.020 -3.336 23.670 1.00 87.62 69 LEU A CA 1
ATOM 552 C C . LEU A 1 69 ? -6.026 -4.507 23.690 1.00 87.62 69 LEU A C 1
ATOM 554 O O . LEU A 1 69 ? -5.719 -5.055 22.634 1.00 87.62 69 LEU A O 1
ATOM 558 N N . TRP A 1 70 ? -5.502 -4.852 24.867 1.00 84.44 70 TRP A N 1
ATOM 559 C CA . TRP A 1 70 ? -4.368 -5.772 25.035 1.00 84.44 70 TRP A CA 1
ATOM 560 C C . TRP A 1 70 ? -4.700 -7.024 25.861 1.00 84.44 70 TRP A C 1
ATOM 562 O O . TRP A 1 70 ? -3.784 -7.688 26.345 1.00 84.44 70 TRP A O 1
ATOM 572 N N . LYS A 1 71 ? -5.987 -7.312 26.073 1.00 67.31 71 LYS A N 1
ATOM 573 C CA . LYS A 1 71 ? -6.452 -8.511 26.786 1.00 67.31 71 LYS A CA 1
ATOM 574 C C . LYS A 1 71 ? -6.582 -9.719 25.868 1.00 67.31 71 LYS A C 1
ATOM 576 O O . LYS A 1 71 ? -6.918 -9.525 24.680 1.00 67.31 71 LYS A O 1
#